Protein AF-A0A2W7MNU8-F1 (afdb_monomer_lite)

Organism: NCBI:txid568105

pLDDT: mean 94.92, std 2.25, range [89.12, 97.62]

Structure (mmCIF, N/CA/C/O backbone):
data_AF-A0A2W7MNU8-F1
#
_entry.id   AF-A0A2W7MNU8-F1
#
loop_
_atom_site.group_PDB
_atom_site.id
_atom_site.type_symbol
_atom_site.label_atom_id
_atom_site.label_alt_id
_atom_site.label_comp_id
_atom_site.label_asym_id
_atom_site.label_entity_id
_atom_site.label_seq_id
_atom_site.pdbx_PDB_ins_code
_atom_site.Cartn_x
_atom_site.Cartn_y
_atom_site.Cartn_z
_atom_site.occupancy
_atom_site.B_iso_or_equiv
_atom_site.auth_seq_id
_atom_site.auth_comp_id
_atom_site.auth_asym_id
_atom_site.auth_atom_id
_atom_site.pdbx_PDB_model_num
ATOM 1 N N . MET A 1 1 ? 0.281 0.758 -8.112 1.00 95.19 1 MET A N 1
ATOM 2 C CA . MET A 1 1 ? 0.633 -0.589 -7.597 1.00 95.19 1 MET A CA 1
ATOM 3 C C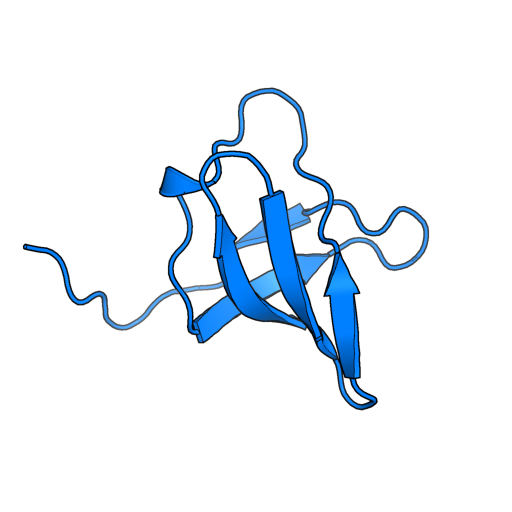 . MET A 1 1 ? -0.612 -1.212 -6.964 1.00 95.19 1 MET A C 1
ATOM 5 O O . MET A 1 1 ? -1.561 -0.473 -6.699 1.00 95.19 1 MET A O 1
ATOM 9 N N . ARG A 1 2 ? -0.650 -2.535 -6.753 1.00 96.62 2 ARG A N 1
ATOM 10 C CA . ARG A 1 2 ? -1.774 -3.229 -6.089 1.00 96.62 2 ARG A CA 1
ATOM 11 C C . ARG A 1 2 ? -1.287 -3.922 -4.820 1.00 96.62 2 ARG A C 1
ATOM 13 O O . ARG A 1 2 ? -0.279 -4.605 -4.885 1.00 96.62 2 ARG A O 1
ATOM 20 N N . ILE A 1 3 ? -1.955 -3.758 -3.683 1.00 96.94 3 ILE A N 1
ATOM 21 C CA . ILE A 1 3 ? -1.503 -4.341 -2.411 1.00 96.94 3 ILE A CA 1
ATOM 22 C C . ILE A 1 3 ? -1.532 -5.871 -2.483 1.00 96.94 3 ILE A C 1
ATOM 24 O O . ILE A 1 3 ? -2.571 -6.458 -2.775 1.00 96.94 3 ILE A O 1
ATOM 28 N N . ALA A 1 4 ? -0.389 -6.494 -2.198 1.00 97.62 4 ALA A N 1
ATOM 29 C CA . ALA A 1 4 ? -0.180 -7.940 -2.225 1.00 97.62 4 ALA A CA 1
ATOM 30 C C . ALA A 1 4 ? -0.331 -8.555 -0.828 1.00 97.62 4 ALA A C 1
ATOM 32 O O . ALA A 1 4 ? -0.860 -9.651 -0.661 1.00 97.62 4 ALA A O 1
ATOM 33 N N . THR A 1 5 ? 0.151 -7.852 0.199 1.00 97.31 5 THR A N 1
ATOM 34 C CA . THR A 1 5 ? 0.141 -8.335 1.581 1.00 97.31 5 THR A CA 1
ATOM 35 C C . THR A 1 5 ? -0.058 -7.175 2.542 1.00 97.31 5 THR A C 1
ATOM 37 O O . THR A 1 5 ? 0.577 -6.126 2.408 1.00 97.31 5 THR A O 1
ATOM 40 N N . VAL A 1 6 ? -0.916 -7.398 3.538 1.00 97.06 6 VAL A N 1
ATOM 41 C CA . VAL A 1 6 ? -1.117 -6.506 4.680 1.00 97.06 6 VAL A CA 1
ATOM 42 C C . VAL A 1 6 ? -0.634 -7.233 5.930 1.00 97.06 6 VAL A C 1
ATOM 44 O O . VAL A 1 6 ? -1.224 -8.223 6.350 1.00 97.06 6 VAL A O 1
ATOM 47 N N . HIS A 1 7 ? 0.465 -6.764 6.510 1.00 95.31 7 HIS A N 1
ATOM 48 C CA . HIS A 1 7 ? 0.915 -7.163 7.840 1.00 95.31 7 HIS A CA 1
ATOM 49 C C . HIS A 1 7 ? 0.617 -6.031 8.829 1.00 95.31 7 HIS A C 1
ATOM 51 O O . HIS A 1 7 ? 0.446 -4.880 8.431 1.00 95.31 7 HIS A O 1
ATOM 57 N N . ARG A 1 8 ? 0.638 -6.324 10.136 1.00 89.75 8 ARG A N 1
ATOM 58 C CA . ARG A 1 8 ? 0.302 -5.349 11.191 1.00 89.75 8 ARG A CA 1
ATOM 59 C C . ARG A 1 8 ? 1.072 -4.024 11.091 1.00 89.75 8 ARG A 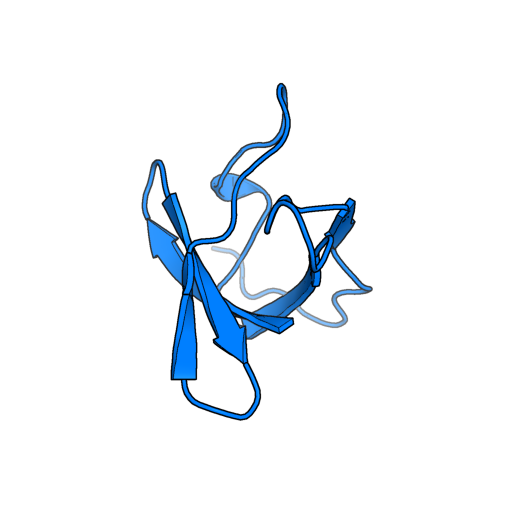C 1
ATOM 61 O O . ARG A 1 8 ? 0.551 -2.984 11.458 1.00 89.75 8 ARG A O 1
ATOM 68 N N . SER A 1 9 ? 2.305 -4.055 10.589 1.00 90.25 9 SER A N 1
ATOM 69 C CA . SER A 1 9 ? 3.216 -2.900 10.538 1.00 90.25 9 SER A CA 1
ATOM 70 C C . SER A 1 9 ? 3.863 -2.675 9.170 1.00 90.25 9 SER A C 1
ATOM 72 O O . SER A 1 9 ? 4.754 -1.840 9.049 1.00 90.25 9 SER A O 1
ATOM 74 N N . ARG A 1 10 ? 3.495 -3.460 8.150 1.00 93.00 10 ARG A N 1
ATOM 75 C CA . ARG A 1 10 ? 4.116 -3.385 6.824 1.00 93.00 10 ARG A CA 1
ATOM 76 C C . ARG A 1 10 ? 3.123 -3.751 5.735 1.00 93.00 10 ARG A C 1
ATOM 78 O O . ARG A 1 10 ? 2.324 -4.666 5.907 1.00 93.00 10 ARG A O 1
ATOM 85 N N . LEU A 1 11 ? 3.259 -3.088 4.593 1.00 96.25 11 LEU A N 1
ATOM 86 C CA . LEU A 1 11 ? 2.560 -3.421 3.360 1.00 96.25 11 LEU A CA 1
ATOM 87 C C . LEU A 1 11 ? 3.560 -3.804 2.269 1.00 96.25 11 LEU A C 1
ATOM 89 O O . LEU A 1 11 ? 4.682 -3.286 2.214 1.00 96.25 11 LEU A O 1
ATOM 93 N N . THR A 1 12 ? 3.129 -4.685 1.375 1.00 97.62 12 THR A N 1
ATOM 94 C CA . THR A 1 12 ? 3.784 -4.914 0.083 1.00 97.62 12 THR A CA 1
ATOM 95 C C . THR A 1 12 ? 2.772 -4.744 -1.037 1.00 97.62 12 THR A C 1
ATOM 97 O O . THR A 1 12 ? 1.569 -4.948 -0.848 1.00 97.62 12 THR A O 1
ATOM 100 N N . ALA A 1 13 ? 3.251 -4.361 -2.215 1.00 97.56 13 ALA A N 1
ATOM 101 C CA . ALA A 1 13 ? 2.418 -4.198 -3.389 1.00 97.56 13 ALA A CA 1
ATOM 102 C C . ALA A 1 13 ? 3.069 -4.800 -4.635 1.00 97.56 13 ALA A C 1
ATOM 104 O O . ALA A 1 13 ? 4.277 -4.692 -4.845 1.00 97.56 13 ALA A O 1
ATOM 105 N N . GLU A 1 14 ? 2.238 -5.413 -5.468 1.00 97.19 14 GLU A N 1
ATOM 106 C CA . GLU A 1 14 ? 2.571 -5.891 -6.799 1.00 97.19 14 GLU A CA 1
ATOM 107 C C . GLU A 1 14 ? 2.856 -4.704 -7.731 1.00 97.19 14 GLU A C 1
ATOM 109 O O . GLU A 1 14 ? 2.100 -3.719 -7.820 1.00 97.19 14 GLU A O 1
ATOM 114 N N . THR A 1 15 ? 3.970 -4.837 -8.437 1.00 91.94 15 THR A N 1
ATOM 115 C CA . THR A 1 15 ? 4.396 -4.064 -9.598 1.00 91.94 15 THR A CA 1
ATOM 116 C C . THR A 1 15 ? 4.291 -4.945 -10.845 1.00 91.94 15 THR A C 1
ATOM 118 O O . THR A 1 15 ? 3.950 -6.122 -10.762 1.00 91.94 15 THR A O 1
ATOM 121 N N . GLY A 1 16 ? 4.612 -4.399 -12.019 1.00 89.94 16 GLY A N 1
ATOM 122 C CA . GLY A 1 16 ? 4.663 -5.195 -13.250 1.00 89.94 16 GLY A CA 1
ATOM 123 C C . GLY A 1 16 ? 5.760 -6.271 -13.276 1.00 89.94 16 GLY A C 1
ATOM 124 O O . GLY A 1 16 ? 5.745 -7.099 -14.177 1.00 89.94 16 GLY A O 1
ATOM 125 N N . VAL A 1 17 ? 6.705 -6.262 -12.326 1.00 91.88 17 VAL A N 1
ATOM 126 C CA . VAL A 1 17 ? 7.885 -7.151 -12.323 1.00 91.88 17 VAL A CA 1
ATOM 127 C C . VAL A 1 17 ? 8.069 -7.944 -11.024 1.00 91.88 17 VAL A C 1
ATOM 129 O O . VAL A 1 17 ? 8.970 -8.773 -10.942 1.00 91.88 17 VAL A O 1
ATOM 132 N N . GLY A 1 18 ? 7.243 -7.713 -10.001 1.00 93.81 18 GLY A N 1
ATOM 133 C CA . GLY A 1 18 ? 7.354 -8.403 -8.715 1.00 93.81 18 GLY A CA 1
ATOM 134 C C . GLY A 1 18 ? 6.623 -7.676 -7.592 1.00 93.81 18 GLY A C 1
ATOM 135 O O . GLY A 1 18 ? 5.751 -6.850 -7.839 1.00 93.81 18 GLY A O 1
ATOM 136 N N . THR A 1 19 ? 6.984 -7.960 -6.344 1.00 95.56 19 THR A N 1
ATOM 137 C CA . THR A 1 19 ? 6.420 -7.287 -5.164 1.00 95.56 19 THR A CA 1
ATOM 138 C C . THR A 1 19 ? 7.453 -6.391 -4.498 1.00 95.56 19 THR A C 1
ATOM 140 O O . THR A 1 19 ? 8.561 -6.839 -4.211 1.00 95.56 19 THR A O 1
ATOM 143 N N . GLU A 1 20 ? 7.072 -5.159 -4.176 1.00 96.00 20 GLU A N 1
ATOM 144 C CA . GLU A 1 20 ? 7.915 -4.211 -3.441 1.00 96.00 20 GLU A CA 1
ATOM 145 C C . GLU A 1 20 ? 7.267 -3.807 -2.112 1.00 96.00 20 GLU A C 1
ATOM 147 O O . GLU A 1 20 ? 6.046 -3.860 -1.948 1.00 96.00 20 GLU A O 1
ATOM 152 N N . GLY A 1 21 ? 8.091 -3.407 -1.140 1.00 96.75 21 GLY A N 1
ATOM 153 C CA . GLY A 1 21 ? 7.602 -2.808 0.101 1.00 96.75 21 GLY A CA 1
ATOM 154 C C . GLY A 1 21 ? 7.042 -1.410 -0.147 1.00 96.75 21 GLY A C 1
ATOM 155 O O . GLY A 1 21 ? 7.596 -0.660 -0.945 1.00 96.75 21 GLY A O 1
ATOM 156 N N . VAL A 1 22 ? 5.967 -1.062 0.558 1.00 97.44 22 VAL A N 1
ATOM 157 C CA . VAL A 1 22 ? 5.355 0.269 0.481 1.00 97.44 22 VAL A CA 1
ATOM 158 C C . VAL A 1 22 ? 5.559 0.978 1.812 1.00 97.44 22 VAL A C 1
ATOM 160 O O . VAL A 1 22 ? 5.138 0.475 2.855 1.00 97.44 22 VAL A O 1
ATOM 163 N N . GLY A 1 23 ? 6.222 2.133 1.769 1.00 96.94 23 GLY A N 1
ATOM 164 C CA . GLY A 1 23 ? 6.350 3.020 2.920 1.00 96.94 23 GLY A CA 1
ATOM 165 C C . GLY A 1 23 ? 5.021 3.710 3.220 1.00 96.94 23 GLY A C 1
ATOM 166 O O . GLY A 1 23 ? 4.297 4.093 2.300 1.00 96.94 23 GLY A O 1
ATOM 167 N N . LEU A 1 24 ? 4.703 3.876 4.501 1.00 95.31 24 LEU A N 1
ATOM 168 C CA . LEU A 1 24 ? 3.528 4.621 4.941 1.00 95.31 24 LEU A CA 1
ATOM 169 C C . LEU A 1 24 ? 3.960 5.989 5.478 1.00 95.31 24 LEU A C 1
ATOM 171 O O . LEU A 1 24 ? 4.923 6.043 6.245 1.00 95.31 24 LEU A O 1
ATOM 175 N N . PRO A 1 25 ? 3.288 7.082 5.080 1.00 93.69 25 PRO A N 1
ATOM 176 C CA . PRO A 1 25 ? 3.492 8.378 5.708 1.00 93.69 25 PRO A CA 1
ATOM 177 C C . PRO A 1 25 ? 2.990 8.357 7.157 1.00 93.69 25 PRO A C 1
ATOM 179 O O . PRO A 1 25 ? 2.210 7.487 7.558 1.00 93.69 25 PRO A O 1
ATOM 182 N N . GLU A 1 26 ? 3.436 9.329 7.949 1.00 92.94 26 GLU A N 1
ATOM 183 C CA . GLU A 1 26 ? 2.990 9.469 9.334 1.0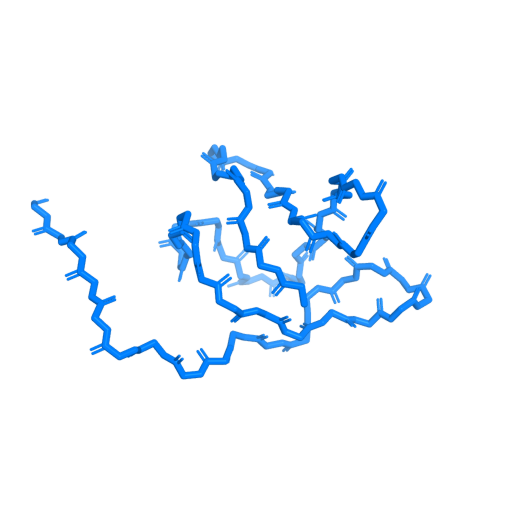0 92.94 26 GLU A CA 1
ATOM 184 C C . GLU A 1 26 ? 1.464 9.621 9.419 1.00 92.94 26 GLU A C 1
ATOM 186 O O . GLU A 1 26 ? 0.840 10.305 8.608 1.00 92.94 26 GLU A O 1
ATOM 191 N N . GLY A 1 27 ? 0.859 8.955 10.406 1.00 90.81 27 GLY A N 1
ATOM 192 C CA . GLY A 1 27 ? -0.588 8.988 10.633 1.00 90.81 27 GLY A CA 1
ATOM 193 C C . GLY A 1 27 ? -1.417 8.061 9.737 1.00 90.81 27 GLY A C 1
ATOM 194 O O . GLY A 1 27 ? -2.630 8.009 9.912 1.00 90.81 27 GLY A O 1
ATOM 195 N N . VAL A 1 28 ? -0.795 7.306 8.824 1.00 94.31 28 VAL A N 1
ATOM 196 C CA . VAL A 1 28 ? -1.482 6.290 8.011 1.00 94.31 28 VAL A CA 1
ATOM 197 C C . VAL A 1 28 ? -1.223 4.893 8.571 1.00 94.31 28 VAL A C 1
ATOM 199 O O . VAL A 1 28 ? -0.072 4.491 8.762 1.00 94.31 28 VAL A O 1
ATOM 202 N N . ALA A 1 29 ? -2.292 4.131 8.805 1.00 94.88 29 ALA A N 1
ATOM 203 C CA . ALA A 1 29 ? -2.214 2.795 9.375 1.00 94.88 29 ALA A CA 1
ATOM 204 C C . ALA A 1 29 ? -2.343 1.711 8.298 1.00 94.88 29 ALA A C 1
ATOM 206 O O . ALA A 1 29 ? -3.019 1.858 7.283 1.00 94.88 29 ALA A O 1
ATOM 207 N N . THR A 1 30 ? -1.727 0.554 8.538 1.00 95.94 30 THR A N 1
ATOM 208 C CA . THR A 1 30 ? -1.863 -0.622 7.660 1.00 95.94 30 THR A CA 1
ATOM 209 C C . THR A 1 30 ? -3.303 -1.139 7.594 1.00 95.94 30 THR A C 1
ATOM 211 O O . THR A 1 30 ? -3.686 -1.732 6.590 1.00 95.94 30 THR A O 1
ATOM 214 N N . THR A 1 31 ? -4.106 -0.875 8.630 1.00 94.62 31 THR A N 1
ATOM 215 C CA . THR A 1 31 ? -5.529 -1.229 8.734 1.00 94.62 31 THR A CA 1
ATOM 216 C C . THR A 1 31 ? -6.424 -0.458 7.768 1.00 94.62 31 THR A C 1
ATOM 218 O O . THR A 1 31 ? -7.533 -0.902 7.491 1.00 94.62 31 THR A O 1
ATOM 221 N N . ASP A 1 32 ? -5.947 0.656 7.205 1.00 93.56 32 ASP A N 1
ATOM 222 C CA . ASP A 1 32 ? -6.692 1.432 6.203 1.00 93.56 32 ASP A CA 1
ATOM 223 C C . ASP A 1 32 ? -6.730 0.729 4.829 1.00 93.56 32 ASP A C 1
ATOM 225 O O . ASP A 1 32 ? -7.442 1.149 3.903 1.00 93.56 32 ASP A O 1
ATOM 229 N N . PHE A 1 33 ? -5.968 -0.361 4.693 1.00 95.69 33 PHE A N 1
ATOM 230 C CA . PHE A 1 33 ? -5.735 -1.085 3.456 1.00 95.69 33 PHE A CA 1
ATOM 231 C C . PHE A 1 33 ? -6.148 -2.548 3.553 1.00 95.69 33 PHE A C 1
ATOM 233 O O . PHE A 1 33 ? -5.994 -3.208 4.577 1.00 95.69 33 PHE A O 1
ATOM 240 N N . ALA A 1 34 ? -6.595 -3.075 2.421 1.00 96.69 34 ALA A N 1
ATOM 241 C CA . ALA A 1 34 ? -6.867 -4.485 2.223 1.00 96.69 34 ALA A CA 1
ATOM 242 C C . ALA A 1 34 ? -6.002 -5.045 1.089 1.00 96.69 34 ALA A C 1
ATOM 244 O O . ALA A 1 34 ? -5.568 -4.326 0.182 1.00 96.69 34 ALA A O 1
ATOM 245 N N . VAL A 1 35 ? -5.778 -6.361 1.111 1.00 96.38 35 VAL A N 1
ATOM 246 C CA . VAL A 1 35 ? -5.172 -7.059 -0.027 1.00 96.38 35 VAL A CA 1
ATOM 247 C C . VAL A 1 35 ? -6.026 -6.814 -1.270 1.00 96.38 35 VAL A C 1
ATOM 249 O O . VAL A 1 35 ? -7.250 -6.915 -1.244 1.00 96.38 35 VAL A O 1
ATOM 252 N N . GLY A 1 36 ? -5.365 -6.471 -2.370 1.00 95.88 36 GLY A N 1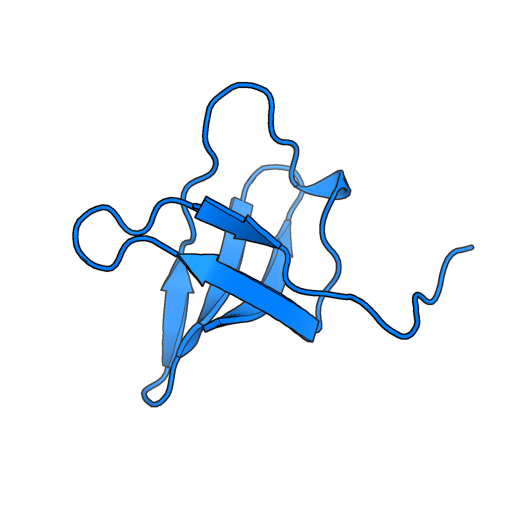
ATOM 253 C CA . GLY A 1 36 ? -6.002 -6.165 -3.638 1.00 95.88 36 GLY A CA 1
ATOM 254 C C . GLY A 1 36 ? -6.359 -4.693 -3.849 1.00 95.88 36 GLY A C 1
ATOM 255 O O . GLY A 1 36 ? -6.678 -4.351 -4.992 1.00 95.88 36 GLY A O 1
ATOM 256 N N . ASP A 1 37 ? -6.254 -3.832 -2.828 1.00 96.75 37 ASP A N 1
ATOM 257 C CA . ASP A 1 37 ? -6.436 -2.386 -2.982 1.00 96.75 37 ASP A CA 1
ATOM 258 C C . ASP A 1 37 ? -5.444 -1.817 -4.002 1.00 96.75 37 ASP A C 1
ATOM 260 O O . ASP A 1 37 ? -4.268 -2.190 -4.056 1.00 96.75 37 ASP A O 1
ATOM 264 N N . ARG A 1 38 ? -5.912 -0.867 -4.812 1.00 96.69 38 ARG A N 1
ATOM 265 C CA . ARG A 1 38 ? -5.051 -0.117 -5.725 1.00 96.69 38 ARG A CA 1
ATOM 266 C C . ARG A 1 38 ? -4.548 1.144 -5.040 1.00 96.69 38 ARG A C 1
ATOM 268 O O . ARG A 1 38 ? -5.321 1.887 -4.442 1.00 96.69 38 ARG A O 1
ATOM 275 N N . ILE A 1 39 ? -3.253 1.402 -5.165 1.00 96.75 39 ILE A N 1
ATOM 276 C CA . ILE A 1 39 ? -2.587 2.534 -4.520 1.00 96.75 39 ILE A CA 1
ATOM 277 C C . ILE A 1 39 ? -1.671 3.274 -5.494 1.00 96.75 39 ILE A C 1
ATOM 279 O O . ILE A 1 39 ? -1.067 2.678 -6.399 1.00 96.75 39 ILE A O 1
ATOM 283 N N . LEU A 1 40 ? -1.561 4.582 -5.273 1.00 96.75 40 LEU A N 1
ATOM 284 C CA . LEU A 1 40 ? -0.554 5.440 -5.877 1.00 96.75 40 LEU A CA 1
ATOM 285 C C . LEU A 1 40 ? 0.608 5.594 -4.896 1.00 96.75 40 LEU A C 1
ATOM 287 O O . LEU A 1 40 ? 0.405 5.920 -3.727 1.00 96.75 40 LEU A O 1
ATOM 291 N N . VAL A 1 41 ? 1.814 5.355 -5.392 1.00 96.69 41 VAL A N 1
ATOM 292 C CA . VAL A 1 41 ? 3.058 5.376 -4.623 1.00 96.69 41 VAL A CA 1
ATOM 293 C C . VAL A 1 41 ? 4.032 6.278 -5.366 1.00 96.69 41 VAL A C 1
ATOM 295 O O . VAL A 1 41 ? 4.092 6.229 -6.596 1.00 96.69 41 VAL A O 1
ATOM 298 N N . ASP A 1 42 ? 4.774 7.094 -4.628 1.00 96.44 42 ASP A N 1
ATOM 299 C CA . ASP A 1 42 ? 5.862 7.888 -5.182 1.00 96.44 42 ASP A CA 1
ATOM 300 C C . ASP A 1 42 ? 6.993 6.955 -5.639 1.00 96.44 42 ASP A C 1
ATOM 302 O O . ASP A 1 42 ? 7.464 6.098 -4.890 1.00 96.44 42 ASP A O 1
ATOM 306 N N . THR A 1 43 ? 7.422 7.073 -6.893 1.00 93.06 43 THR A N 1
ATOM 307 C CA . THR A 1 43 ? 8.365 6.111 -7.479 1.00 93.06 43 THR A CA 1
ATOM 308 C C . THR A 1 43 ? 9.787 6.250 -6.948 1.00 93.06 43 THR A C 1
ATOM 310 O O . THR A 1 43 ? 10.530 5.271 -7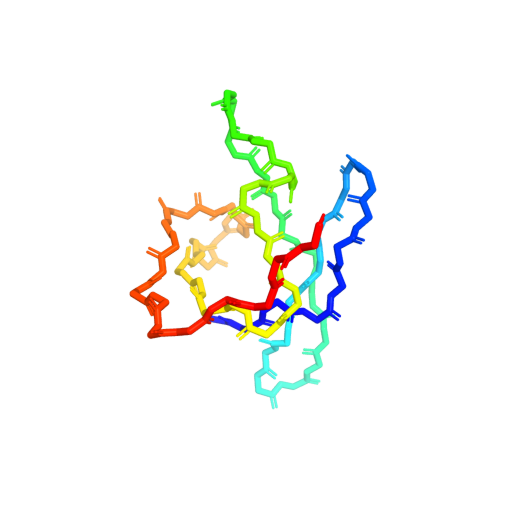.012 1.00 93.06 43 THR A O 1
ATOM 313 N N . ALA A 1 44 ? 10.169 7.427 -6.443 1.00 95.50 44 ALA A N 1
ATOM 314 C CA . ALA A 1 44 ? 11.511 7.690 -5.932 1.00 95.50 44 ALA A CA 1
ATOM 315 C C . ALA A 1 44 ? 11.664 7.206 -4.483 1.00 95.50 44 ALA A C 1
ATOM 317 O O . ALA A 1 44 ? 12.648 6.558 -4.142 1.00 95.50 44 ALA A O 1
ATOM 318 N N . THR A 1 45 ? 10.668 7.483 -3.644 1.00 95.75 45 THR A N 1
ATOM 319 C CA . THR A 1 45 ? 10.689 7.195 -2.201 1.00 95.75 45 THR A CA 1
ATOM 320 C C . THR A 1 45 ? 9.978 5.896 -1.831 1.00 95.75 45 THR A C 1
ATOM 322 O O . THR A 1 45 ? 10.169 5.384 -0.731 1.00 95.75 45 THR A O 1
ATOM 325 N N . LYS A 1 46 ? 9.153 5.352 -2.736 1.00 95.31 46 LYS A N 1
ATOM 326 C CA . LYS A 1 46 ? 8.284 4.186 -2.501 1.00 95.31 46 LYS A CA 1
ATOM 327 C C . LYS A 1 46 ? 7.280 4.397 -1.361 1.00 95.31 46 LYS A C 1
ATOM 329 O O . LYS A 1 46 ? 6.777 3.432 -0.781 1.00 95.31 46 LYS A O 1
ATOM 334 N N . VAL A 1 47 ? 6.962 5.655 -1.058 1.00 96.81 47 VAL A N 1
ATOM 335 C CA . VAL A 1 47 ? 5.984 6.040 -0.037 1.00 96.81 47 VAL A CA 1
ATOM 336 C C . VAL A 1 47 ? 4.600 6.184 -0.663 1.00 96.81 47 VAL A C 1
ATOM 338 O O . VAL A 1 47 ? 4.440 6.691 -1.776 1.00 96.81 47 VAL A O 1
ATOM 341 N N . LEU A 1 48 ? 3.583 5.707 0.050 1.00 96.94 48 LEU A N 1
ATOM 342 C CA . LEU A 1 48 ? 2.188 5.869 -0.327 1.00 96.94 48 LEU A CA 1
ATOM 343 C C . LEU A 1 48 ? 1.832 7.356 -0.473 1.00 96.94 48 LEU A C 1
ATOM 345 O O . LEU A 1 48 ? 1.978 8.132 0.466 1.00 96.94 48 LEU A O 1
ATOM 349 N N . VAL A 1 49 ? 1.263 7.711 -1.625 1.00 96.88 49 VAL A N 1
ATOM 350 C CA . VAL A 1 49 ? 0.660 9.031 -1.861 1.00 96.88 49 VAL A CA 1
ATOM 351 C C . VAL A 1 49 ? -0.826 8.996 -1.518 1.00 96.88 49 VAL A C 1
ATOM 353 O O . VAL A 1 49 ? -1.321 9.857 -0.801 1.00 96.88 49 VAL A O 1
ATOM 356 N N . ARG A 1 50 ? -1.556 7.997 -2.040 1.00 95.62 50 ARG A N 1
ATOM 357 C CA . ARG A 1 50 ? -2.981 7.789 -1.735 1.00 95.62 50 ARG A CA 1
ATOM 358 C C . ARG A 1 50 ? -3.480 6.402 -2.129 1.00 95.62 50 ARG A C 1
ATOM 360 O O . ARG A 1 50 ? -2.944 5.767 -3.042 1.00 95.62 50 ARG A O 1
ATOM 367 N N . ARG A 1 51 ? -4.587 5.982 -1.513 1.00 95.94 51 ARG A N 1
ATOM 368 C CA . ARG A 1 51 ? -5.415 4.866 -1.991 1.00 95.94 51 ARG A CA 1
ATOM 369 C C . ARG A 1 51 ? -6.282 5.329 -3.165 1.00 95.94 51 ARG A C 1
ATOM 371 O O . ARG A 1 51 ? -6.801 6.444 -3.147 1.00 95.94 51 ARG A O 1
ATOM 378 N N . LEU A 1 52 ? -6.392 4.503 -4.202 1.00 96.12 52 LEU A N 1
ATOM 379 C CA . LEU A 1 52 ? -7.344 4.728 -5.291 1.00 96.12 52 LEU A CA 1
ATOM 380 C C . LEU A 1 52 ? -8.735 4.246 -4.870 1.00 96.12 52 LEU A C 1
ATOM 382 O O . LEU A 1 52 ? -8.890 3.598 -3.835 1.00 96.12 52 LEU A O 1
ATOM 386 N N . GLU A 1 53 ? -9.750 4.581 -5.661 1.00 93.69 53 GLU A N 1
ATOM 387 C CA . GLU A 1 53 ? -11.125 4.213 -5.342 1.00 93.69 53 GLU A CA 1
ATOM 388 C C . GLU A 1 53 ? -11.271 2.693 -5.170 1.00 93.69 53 GLU A C 1
ATOM 390 O O . GLU A 1 53 ? -10.805 1.895 -5.991 1.00 93.69 53 GLU A O 1
ATOM 395 N N . ARG A 1 54 ? -11.905 2.303 -4.062 1.00 94.00 54 ARG A N 1
ATOM 396 C CA . ARG A 1 54 ? -12.252 0.917 -3.758 1.00 94.00 54 ARG A CA 1
ATOM 397 C C . ARG A 1 54 ? -13.734 0.737 -4.053 1.00 94.00 54 ARG A C 1
ATOM 399 O O . ARG A 1 54 ? -14.558 1.328 -3.369 1.00 94.00 54 ARG A O 1
ATOM 406 N N . HIS A 1 55 ? -14.054 -0.117 -5.020 1.00 92.88 55 HIS A N 1
ATOM 407 C CA . HIS A 1 55 ? -15.447 -0.402 -5.373 1.00 92.88 55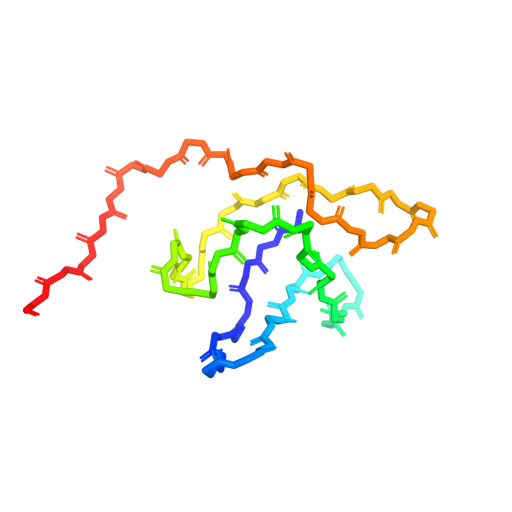 HIS A CA 1
ATOM 408 C C . HIS A 1 55 ? -16.145 -1.332 -4.375 1.00 92.88 55 HIS A C 1
ATOM 410 O O . HIS A 1 55 ? -17.333 -1.183 -4.119 1.00 92.88 55 HIS A O 1
ATOM 416 N N . THR A 1 56 ? -15.418 -2.293 -3.805 1.00 92.44 56 THR A N 1
ATOM 417 C CA . THR A 1 56 ? -15.972 -3.292 -2.882 1.00 92.44 56 THR A CA 1
ATOM 418 C C . THR A 1 56 ? -14.952 -3.644 -1.805 1.00 92.44 56 THR A C 1
ATOM 420 O O . THR A 1 56 ? -13.764 -3.771 -2.108 1.00 92.44 56 THR A O 1
ATOM 423 N N . LEU A 1 57 ? -15.412 -3.840 -0.569 1.00 93.62 57 LEU A N 1
ATOM 424 C CA . LEU A 1 57 ? -14.629 -4.374 0.547 1.00 93.62 57 LEU A CA 1
ATOM 425 C C . LEU A 1 57 ? -15.387 -5.552 1.152 1.00 93.62 57 LEU A C 1
ATOM 427 O O . LEU A 1 57 ? -16.583 -5.438 1.405 1.00 93.62 57 LEU A O 1
ATOM 431 N N . LEU A 1 58 ? -14.687 -6.652 1.414 1.00 92.69 58 LEU A N 1
ATOM 432 C CA . LEU A 1 58 ? -15.193 -7.668 2.325 1.00 92.69 58 LEU A CA 1
ATOM 433 C C . LEU A 1 58 ? -14.757 -7.292 3.743 1.00 92.69 58 LEU A C 1
ATOM 435 O O . LEU A 1 58 ? -13.562 -7.274 4.029 1.00 92.69 58 LEU A O 1
ATOM 439 N N . GLU A 1 59 ? -15.722 -6.991 4.603 1.00 89.12 59 GLU A N 1
ATOM 440 C CA . GLU A 1 59 ? -15.520 -6.627 6.006 1.00 89.12 59 GLU A CA 1
ATOM 441 C C . GLU A 1 59 ? -16.381 -7.547 6.878 1.00 89.12 59 GLU A C 1
ATOM 443 O O . GLU A 1 59 ? -17.484 -7.926 6.473 1.00 89.12 59 GLU A O 1
ATOM 448 N N . ARG A 1 60 ? -15.849 -7.972 8.026 1.00 90.25 60 ARG A N 1
ATOM 449 C CA . ARG A 1 60 ? -16.505 -8.913 8.936 1.00 90.25 60 ARG A CA 1
ATOM 450 C C . ARG A 1 60 ? -16.362 -8.460 10.376 1.00 90.25 60 ARG A C 1
ATOM 452 O O . ARG A 1 60 ? -15.228 -8.091 10.746 1.00 90.25 60 ARG A O 1
#

Secondary structure (DSSP, 8-state):
-EEEEEETTEEEEE-SSSEEEEB--TT--GGG--TT-BEEE-TTT-BEEEEPPPS-----

Foldseek 3Di:
DFWADQDQAWTWGDDPVGIDTAAEDPPDGSVVDDGGWDFDADPPPSYTPDTDDDPDDDDD

Radius of gyration: 10.85 Å; chains: 1; bounding box: 28×18×24 Å

Sequence (60 aa):
MRIATVHRSRLTAETGVGTEGVGLPEGVATTDFAVGDRILVDTATKVLVRRLERHTLLER